Protein AF-A0AAU5BH61-F1 (afdb_monomer)

Solvent-accessible surface area (backbone atoms only — not comparable to full-atom values): 6362 Å² total; per-residue (Å²): 90,78,53,78,48,68,85,87,87,54,79,45,78,51,77,48,57,97,87,59,95,71,54,69,68,60,53,50,54,49,49,52,52,54,54,53,52,72,69,50,69,79,69,93,74,72,78,75,72,60,90,87,64,81,92,71,88,66,92,78,96,74,88,81,74,98,76,81,80,86,79,82,82,79,90,81,86,88,78,83,91,82,87,87,84,133

Mean predicted aligned error: 19.3 Å

Sequence (86 aa):
MRVHLTDGTRQVDIRTDSGERVTLDRLEASALRLFAALDHEPAADEQRTPIGFTPQLTLDGVSLDSAIERSDQDDEQYVDPEDDRA

Structure (mmCIF, N/CA/C/O backbone):
data_AF-A0AAU5BH61-F1
#
_entry.id   AF-A0AAU5BH61-F1
#
loop_
_atom_site.group_PDB
_atom_site.id
_atom_site.type_symbol
_atom_site.label_atom_id
_atom_site.label_alt_id
_atom_site.label_comp_id
_atom_site.label_asym_id
_atom_site.label_entity_id
_atom_site.label_seq_id
_atom_site.pdbx_PDB_ins_code
_atom_site.Cartn_x
_atom_site.Cartn_y
_atom_site.Cartn_z
_atom_site.occupancy
_atom_site.B_iso_or_equiv
_atom_site.auth_seq_id
_atom_site.auth_comp_id
_atom_site.auth_asym_id
_atom_site.auth_atom_id
_atom_site.pdbx_PDB_model_num
ATOM 1 N N . MET A 1 1 ? 3.486 5.155 -13.297 1.00 89.38 1 MET A N 1
ATOM 2 C CA . MET A 1 1 ? 2.493 4.079 -13.013 1.00 89.38 1 MET A CA 1
ATOM 3 C C . MET A 1 1 ? 1.922 4.299 -11.609 1.00 89.38 1 MET A C 1
ATOM 5 O O . MET A 1 1 ? 2.562 4.989 -10.823 1.00 89.38 1 MET A O 1
ATOM 9 N N . ARG A 1 2 ? 0.715 3.813 -11.283 1.00 91.75 2 ARG A N 1
ATOM 10 C CA . ARG A 1 2 ? 0.086 4.054 -9.968 1.00 91.75 2 ARG A CA 1
ATOM 11 C C . ARG A 1 2 ? -0.567 2.787 -9.430 1.00 91.75 2 ARG A C 1
ATOM 13 O O . ARG A 1 2 ? -1.248 2.104 -10.186 1.00 91.75 2 ARG A O 1
ATOM 20 N N . VAL A 1 3 ? -0.386 2.531 -8.138 1.00 93.75 3 VAL A N 1
ATOM 21 C CA . VAL A 1 3 ? -1.070 1.473 -7.380 1.00 93.75 3 VAL A CA 1
ATOM 22 C C . VAL A 1 3 ? -1.771 2.120 -6.187 1.00 93.75 3 VAL A C 1
ATOM 24 O O . VAL A 1 3 ? -1.186 2.966 -5.509 1.00 93.75 3 VAL A O 1
ATOM 27 N N . HIS A 1 4 ? -3.029 1.743 -5.959 1.00 95.75 4 HIS A N 1
ATOM 28 C CA . HIS A 1 4 ? -3.871 2.237 -4.869 1.00 95.75 4 HIS A CA 1
ATOM 29 C C . HIS A 1 4 ? -4.510 1.045 -4.154 1.00 95.75 4 HIS A C 1
ATOM 31 O O . HIS A 1 4 ? -5.183 0.239 -4.792 1.00 95.75 4 HIS A O 1
ATOM 37 N N . LEU A 1 5 ? -4.263 0.923 -2.848 1.00 95.00 5 LEU A N 1
ATOM 38 C CA . LEU A 1 5 ? -4.844 -0.100 -1.975 1.00 95.00 5 LEU A CA 1
ATOM 39 C C . LEU A 1 5 ? -5.616 0.569 -0.838 1.00 95.00 5 LEU A C 1
ATOM 41 O O . LEU A 1 5 ? -5.122 1.518 -0.223 1.00 95.00 5 LEU A O 1
ATOM 45 N N . THR A 1 6 ? -6.800 0.043 -0.528 1.00 95.56 6 THR A N 1
ATOM 46 C CA . THR A 1 6 ? -7.604 0.464 0.623 1.00 95.56 6 THR A CA 1
ATOM 47 C C . THR A 1 6 ? -8.524 -0.659 1.109 1.00 95.56 6 THR A C 1
ATOM 49 O O . THR A 1 6 ? -9.053 -1.406 0.290 1.00 95.56 6 THR A O 1
ATOM 52 N N . ASP A 1 7 ? -8.731 -0.768 2.426 1.00 91.94 7 ASP A N 1
ATOM 53 C CA . ASP A 1 7 ? -9.793 -1.591 3.041 1.00 91.94 7 ASP A CA 1
ATOM 54 C C . ASP A 1 7 ? -10.992 -0.742 3.514 1.00 91.94 7 ASP A C 1
ATOM 56 O O . ASP A 1 7 ? -11.932 -1.262 4.106 1.00 91.94 7 ASP A O 1
ATOM 60 N N . GLY A 1 8 ? -10.960 0.573 3.271 1.00 92.12 8 GLY A N 1
ATOM 61 C CA . GLY A 1 8 ? -11.935 1.540 3.779 1.00 92.12 8 GLY A CA 1
ATOM 62 C C . GLY A 1 8 ? -11.506 2.259 5.062 1.00 92.12 8 GLY A C 1
ATOM 63 O O . GLY A 1 8 ? -12.033 3.335 5.337 1.00 92.12 8 GLY A O 1
ATOM 64 N N . THR A 1 9 ? -10.526 1.740 5.809 1.00 90.81 9 THR A N 1
ATOM 65 C CA . THR A 1 9 ? -9.980 2.406 7.009 1.00 90.81 9 THR A CA 1
ATOM 66 C C . THR A 1 9 ? -8.543 2.879 6.822 1.00 90.81 9 THR A C 1
ATOM 68 O O . THR A 1 9 ? -8.135 3.882 7.409 1.00 90.81 9 THR A O 1
ATOM 71 N N . ARG A 1 10 ? -7.780 2.201 5.962 1.00 91.19 10 ARG A N 1
ATOM 72 C CA . ARG A 1 10 ? -6.387 2.522 5.648 1.00 91.19 10 ARG A CA 1
ATOM 73 C C . ARG A 1 10 ? -6.204 2.652 4.143 1.00 91.19 10 ARG A C 1
ATOM 75 O O . ARG A 1 10 ? -6.966 2.095 3.347 1.00 91.19 10 ARG A O 1
ATOM 82 N N . GLN A 1 11 ? -5.192 3.416 3.742 1.00 95.25 11 GLN A N 1
ATOM 83 C CA . GLN A 1 11 ? -4.902 3.663 2.335 1.00 95.25 11 GLN A CA 1
ATOM 84 C C . GLN A 1 11 ? -3.398 3.735 2.072 1.00 95.25 11 GLN A C 1
ATOM 86 O O . GLN A 1 11 ? -2.672 4.428 2.780 1.00 95.25 11 GLN A O 1
ATOM 91 N N . VAL A 1 12 ? -2.962 3.088 0.990 1.00 95.00 12 VAL A N 1
ATOM 92 C CA . VAL A 1 12 ? -1.622 3.235 0.410 1.00 95.00 12 VAL A CA 1
ATOM 93 C C . VAL A 1 12 ? -1.768 3.667 -1.049 1.00 95.00 12 VAL A C 1
ATOM 95 O O . VAL A 1 12 ? -2.453 3.008 -1.830 1.00 95.00 12 VAL A O 1
ATOM 98 N N . ASP A 1 13 ? -1.130 4.779 -1.420 1.00 96.19 13 ASP A N 1
ATOM 99 C CA . ASP A 1 13 ? -1.053 5.273 -2.800 1.00 96.19 13 ASP A CA 1
ATOM 100 C C . ASP A 1 13 ? 0.421 5.377 -3.193 1.00 96.19 13 ASP A C 1
ATOM 102 O O . ASP A 1 13 ? 1.163 6.156 -2.596 1.00 96.19 13 ASP A O 1
ATOM 106 N N . ILE A 1 14 ? 0.853 4.590 -4.181 1.00 95.00 14 ILE A N 1
ATOM 107 C CA . ILE A 1 14 ? 2.218 4.667 -4.709 1.00 95.00 14 ILE A CA 1
ATOM 108 C C . ILE A 1 14 ? 2.165 5.173 -6.139 1.00 95.00 14 ILE A C 1
ATOM 110 O O . ILE A 1 14 ? 1.435 4.645 -6.984 1.00 95.00 14 ILE A O 1
ATOM 114 N N . ARG A 1 15 ? 2.972 6.196 -6.413 1.00 94.75 15 ARG A N 1
ATOM 115 C CA . ARG A 1 15 ? 3.133 6.794 -7.735 1.00 94.75 15 ARG A CA 1
ATOM 116 C C . ARG A 1 15 ? 4.583 6.671 -8.151 1.00 94.75 15 ARG A C 1
ATOM 118 O O . ARG A 1 15 ? 5.477 6.985 -7.378 1.00 94.75 15 ARG A O 1
ATOM 125 N N . THR A 1 16 ? 4.781 6.209 -9.375 1.00 91.62 16 THR A N 1
ATOM 126 C CA . THR A 1 16 ? 6.089 6.153 -10.028 1.00 91.62 16 THR A CA 1
ATOM 127 C C . THR A 1 16 ? 6.108 7.146 -11.172 1.00 91.62 16 THR A C 1
ATOM 129 O O . THR A 1 16 ? 5.161 7.206 -11.972 1.00 91.62 16 THR A O 1
ATOM 132 N N . ASP A 1 17 ? 7.189 7.913 -11.229 1.00 92.00 17 ASP A N 1
ATOM 133 C CA . ASP A 1 17 ? 7.450 8.879 -12.285 1.00 92.00 17 ASP A CA 1
ATOM 134 C C . ASP A 1 17 ? 7.831 8.188 -13.596 1.00 92.00 17 ASP A C 1
ATOM 136 O O . ASP A 1 17 ? 8.329 7.062 -13.616 1.00 92.00 17 ASP A O 1
ATOM 140 N N . SER A 1 18 ? 7.619 8.875 -14.718 1.00 79.38 18 SER A N 1
ATOM 141 C CA . SER A 1 18 ? 7.839 8.311 -16.059 1.00 79.38 18 SER A CA 1
ATOM 142 C C . SER A 1 18 ? 9.310 7.987 -16.369 1.00 79.38 18 SER A C 1
ATOM 144 O O . SER A 1 18 ? 9.587 7.304 -17.353 1.00 79.38 18 SER A O 1
ATOM 146 N N . GLY A 1 19 ? 10.253 8.467 -15.551 1.00 82.75 19 GLY A N 1
ATOM 147 C CA . GLY A 1 19 ? 11.685 8.165 -15.661 1.00 82.75 19 GLY A CA 1
ATOM 148 C C . GLY A 1 19 ? 12.149 6.976 -14.816 1.00 82.75 19 GLY A C 1
ATOM 149 O O . GLY A 1 19 ? 13.288 6.531 -14.959 1.00 82.75 19 GLY A O 1
ATOM 150 N N . GLU A 1 20 ? 11.291 6.450 -13.943 1.00 81.38 20 GLU A N 1
ATOM 151 C CA . GLU A 1 20 ? 11.671 5.420 -12.987 1.00 81.38 20 GLU A CA 1
ATOM 152 C C . GLU A 1 20 ? 11.362 4.018 -13.529 1.00 81.38 20 GLU A C 1
ATOM 154 O O . GLU A 1 20 ? 10.224 3.681 -13.861 1.00 81.38 20 GLU A O 1
ATOM 159 N N . ARG A 1 21 ? 12.392 3.169 -13.632 1.00 86.50 21 ARG A N 1
ATOM 160 C CA . ARG A 1 21 ? 12.250 1.779 -14.095 1.00 86.50 21 ARG A CA 1
ATOM 161 C C . ARG A 1 21 ? 11.806 0.875 -12.947 1.00 86.50 21 ARG A C 1
ATOM 163 O O . ARG A 1 21 ? 12.581 0.062 -12.449 1.00 86.50 21 ARG A O 1
ATOM 170 N N . VAL A 1 22 ? 10.554 1.017 -12.532 1.00 89.50 22 VAL A N 1
ATOM 171 C CA . VAL A 1 22 ? 9.912 0.122 -11.562 1.00 89.50 22 VAL A CA 1
ATOM 172 C C . VAL A 1 22 ? 8.944 -0.800 -12.293 1.00 89.50 22 VAL A C 1
ATOM 174 O O . VAL A 1 22 ? 8.083 -0.354 -13.050 1.00 89.50 22 VAL A O 1
ATOM 177 N N . THR A 1 23 ? 9.099 -2.105 -12.076 1.00 92.50 23 THR A N 1
ATOM 178 C CA . THR A 1 23 ? 8.165 -3.113 -12.582 1.00 92.50 23 THR A CA 1
ATOM 179 C C . THR A 1 23 ? 6.864 -3.078 -11.784 1.00 92.50 23 THR A C 1
ATOM 181 O O . THR A 1 23 ? 6.857 -2.706 -10.610 1.00 92.50 23 THR A O 1
ATOM 184 N N . LEU A 1 24 ? 5.757 -3.482 -12.415 1.00 91.62 24 LEU A N 1
ATOM 185 C CA . LEU A 1 24 ? 4.453 -3.538 -11.748 1.00 91.62 24 LEU A CA 1
ATOM 186 C C . LEU A 1 24 ? 4.487 -4.477 -10.535 1.00 91.62 24 LEU A C 1
ATOM 188 O O . LEU A 1 24 ? 4.117 -4.059 -9.447 1.00 91.62 24 LEU A O 1
ATOM 192 N N . ASP A 1 25 ? 5.058 -5.669 -10.703 1.00 94.00 25 ASP A N 1
ATOM 193 C CA . ASP A 1 25 ? 5.228 -6.668 -9.639 1.00 94.00 25 ASP A CA 1
ATOM 194 C C . ASP A 1 25 ? 5.930 -6.096 -8.393 1.00 94.00 25 ASP A C 1
ATOM 196 O O . ASP A 1 25 ? 5.453 -6.227 -7.266 1.00 94.00 25 ASP A O 1
ATOM 200 N N . ARG A 1 26 ? 7.024 -5.347 -8.588 1.00 93.94 26 ARG A N 1
ATOM 201 C CA . ARG A 1 26 ? 7.752 -4.721 -7.478 1.00 93.94 26 ARG A CA 1
ATOM 202 C C . ARG A 1 26 ? 6.929 -3.627 -6.800 1.00 93.94 26 ARG A C 1
ATOM 204 O O . ARG A 1 26 ? 7.028 -3.447 -5.583 1.00 93.94 26 ARG A O 1
ATOM 211 N N . LEU A 1 27 ? 6.149 -2.882 -7.579 1.00 94.50 27 LEU A N 1
ATOM 212 C CA . LEU A 1 27 ? 5.265 -1.837 -7.073 1.00 94.50 27 LEU A CA 1
ATOM 213 C C . LEU A 1 27 ? 4.133 -2.439 -6.228 1.00 94.50 27 LEU A C 1
ATOM 215 O O . LEU A 1 27 ? 3.855 -1.939 -5.140 1.00 94.50 27 LEU A O 1
ATOM 219 N N . GLU A 1 28 ? 3.541 -3.541 -6.686 1.00 94.75 28 GLU A N 1
ATOM 220 C CA . GLU A 1 28 ? 2.504 -4.297 -5.977 1.00 94.75 28 GLU A CA 1
ATOM 221 C C . GLU A 1 28 ? 3.042 -4.932 -4.693 1.00 94.75 2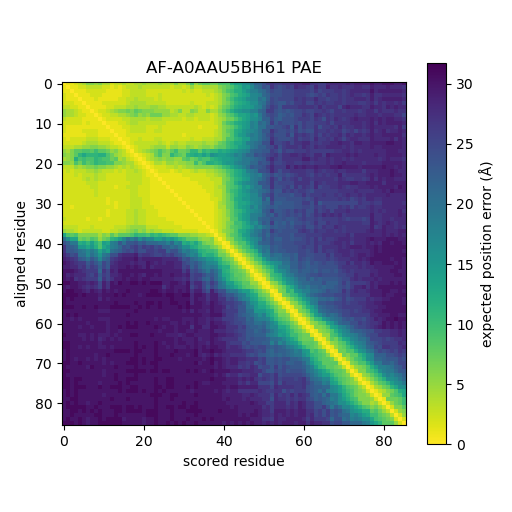8 GLU A C 1
ATOM 223 O O . GLU A 1 28 ? 2.459 -4.738 -3.625 1.00 94.75 28 GLU A O 1
ATOM 228 N N . ALA A 1 29 ? 4.197 -5.602 -4.753 1.00 95.69 29 ALA A N 1
ATOM 229 C CA . ALA A 1 29 ? 4.843 -6.179 -3.575 1.00 95.69 29 ALA A CA 1
ATOM 230 C C . ALA A 1 29 ? 5.149 -5.110 -2.511 1.00 95.69 29 ALA A C 1
ATOM 232 O O . ALA A 1 29 ? 4.957 -5.331 -1.312 1.00 95.69 29 ALA A O 1
ATOM 233 N N . SER A 1 30 ? 5.578 -3.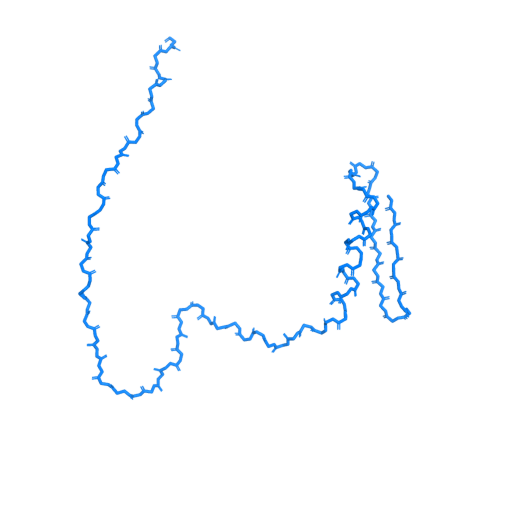921 -2.946 1.00 94.62 30 SER A N 1
ATOM 234 C CA . SER A 1 30 ? 5.822 -2.782 -2.054 1.00 94.62 30 SER A CA 1
ATOM 235 C C . SER A 1 30 ? 4.526 -2.242 -1.450 1.00 94.62 30 SER A C 1
ATOM 237 O O . SER A 1 30 ? 4.482 -1.968 -0.251 1.00 94.62 30 SER A O 1
ATOM 239 N N . ALA A 1 31 ? 3.462 -2.125 -2.248 1.00 94.75 31 ALA A N 1
ATOM 240 C CA . ALA A 1 31 ? 2.159 -1.677 -1.770 1.00 94.75 31 ALA A CA 1
ATOM 241 C C . ALA A 1 31 ? 1.573 -2.640 -0.735 1.00 94.75 31 ALA A C 1
ATOM 243 O O . ALA A 1 31 ? 1.133 -2.186 0.316 1.00 94.75 31 ALA A O 1
ATOM 244 N N . LEU A 1 32 ? 1.647 -3.953 -0.974 1.00 94.62 32 LEU A N 1
ATOM 245 C CA . LEU A 1 32 ? 1.213 -4.976 -0.019 1.00 94.62 32 LEU A CA 1
ATOM 246 C C . LEU A 1 32 ? 2.018 -4.925 1.280 1.00 94.62 32 LEU A C 1
ATOM 248 O O . LEU A 1 32 ? 1.438 -4.979 2.362 1.00 94.62 32 LEU A O 1
ATOM 252 N N . ARG A 1 33 ? 3.344 -4.768 1.190 1.00 94.19 33 ARG A N 1
ATOM 253 C CA . ARG A 1 33 ? 4.208 -4.654 2.372 1.00 94.19 33 ARG A CA 1
ATOM 254 C C . ARG A 1 33 ? 3.865 -3.425 3.212 1.00 94.19 33 ARG A C 1
ATOM 256 O O . ARG A 1 33 ? 3.767 -3.536 4.429 1.00 94.19 33 ARG A O 1
ATOM 263 N N . LEU A 1 34 ? 3.688 -2.268 2.573 1.00 93.19 34 LEU A N 1
ATOM 264 C CA . LEU A 1 34 ? 3.290 -1.037 3.259 1.00 93.19 34 LEU A CA 1
ATOM 265 C C . LEU A 1 34 ? 1.893 -1.177 3.863 1.00 93.19 34 LEU A C 1
ATOM 267 O O . LEU A 1 34 ? 1.687 -0.786 5.004 1.00 93.19 34 LEU A O 1
ATOM 271 N N . PHE A 1 35 ? 0.958 -1.780 3.131 1.00 93.62 35 PHE A N 1
ATOM 272 C CA . PHE A 1 35 ? -0.409 -1.977 3.597 1.00 93.62 35 PHE A CA 1
ATOM 273 C C . PHE A 1 35 ? -0.475 -2.899 4.824 1.00 93.62 35 PHE A C 1
ATOM 275 O O . PHE A 1 35 ? -1.160 -2.577 5.789 1.00 93.62 35 PHE A O 1
ATOM 282 N N . ALA A 1 36 ? 0.296 -3.991 4.832 1.00 91.31 36 ALA A N 1
ATOM 283 C CA . ALA A 1 36 ? 0.424 -4.882 5.985 1.00 91.31 36 ALA A CA 1
ATOM 284 C C . ALA A 1 36 ? 1.120 -4.208 7.180 1.00 91.31 36 ALA A C 1
ATOM 286 O O . ALA A 1 36 ? 0.738 -4.431 8.323 1.00 91.31 36 ALA A O 1
ATOM 287 N N . ALA A 1 37 ? 2.114 -3.349 6.936 1.00 89.19 37 ALA A N 1
ATOM 288 C CA . ALA A 1 37 ? 2.792 -2.616 8.003 1.00 89.19 37 ALA A CA 1
ATOM 289 C C . ALA A 1 37 ? 1.870 -1.618 8.723 1.00 89.19 37 ALA A C 1
ATOM 291 O O . ALA A 1 37 ? 2.087 -1.348 9.897 1.00 89.19 37 ALA A O 1
ATOM 292 N N . LEU A 1 38 ? 0.832 -1.105 8.053 1.00 87.12 38 LEU A N 1
ATOM 293 C CA . LEU A 1 38 ? -0.185 -0.266 8.696 1.00 87.12 38 LEU A CA 1
ATOM 294 C C . LEU A 1 38 ? -1.093 -1.052 9.660 1.00 87.12 38 LEU A C 1
ATOM 296 O O . LEU A 1 38 ? -1.825 -0.431 10.428 1.00 87.12 38 LEU A O 1
ATOM 300 N N . ASP A 1 39 ? -1.094 -2.389 9.596 1.00 79.44 39 ASP A N 1
ATOM 301 C CA . ASP A 1 39 ? -1.839 -3.251 10.521 1.00 79.44 39 ASP A CA 1
ATOM 302 C C . ASP A 1 39 ? -1.115 -3.496 11.836 1.00 79.44 39 ASP A C 1
ATOM 304 O O . ASP A 1 39 ? -1.750 -3.592 12.883 1.00 79.44 39 ASP A O 1
ATOM 308 N N . HIS A 1 40 ? 0.214 -3.528 11.797 1.00 71.12 40 HIS A N 1
ATOM 309 C CA . HIS A 1 40 ? 0.995 -3.513 13.017 1.00 71.12 40 HIS A CA 1
ATOM 310 C C . HIS A 1 40 ? 0.952 -2.111 13.626 1.00 71.12 40 HIS A C 1
ATOM 312 O O . HIS A 1 40 ? 1.596 -1.179 13.144 1.00 71.12 40 HIS A O 1
ATOM 318 N N . GLU A 1 41 ? 0.238 -1.975 14.743 1.00 60.12 41 GLU A N 1
ATOM 319 C CA . GLU A 1 41 ? 0.630 -0.996 15.753 1.00 60.12 41 GLU A CA 1
ATOM 320 C C . GLU A 1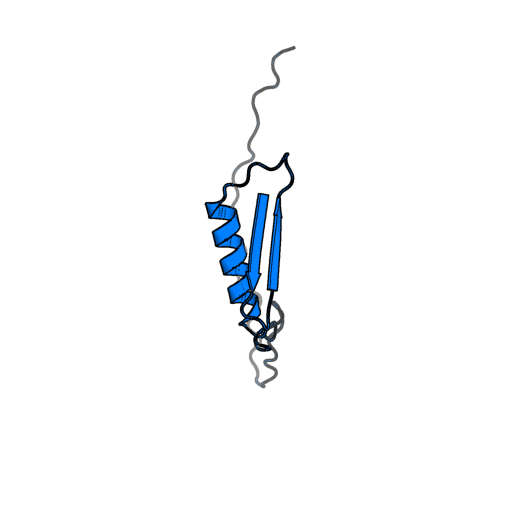 41 ? 2.130 -1.222 16.015 1.00 60.12 41 GLU A C 1
ATOM 322 O O . GLU A 1 41 ? 2.533 -2.384 16.160 1.00 60.12 41 GLU A O 1
ATOM 327 N N . PRO A 1 42 ? 2.992 -0.186 15.998 1.00 59.19 42 PRO A N 1
ATOM 328 C CA . PRO A 1 42 ? 4.374 -0.383 16.393 1.00 59.19 42 PRO A CA 1
ATOM 329 C C . PRO A 1 42 ? 4.309 -0.914 17.816 1.00 59.19 42 PRO A C 1
ATOM 331 O O . PRO A 1 42 ? 3.915 -0.174 18.717 1.00 59.19 42 PRO A O 1
ATOM 334 N N . ALA A 1 43 ? 4.614 -2.20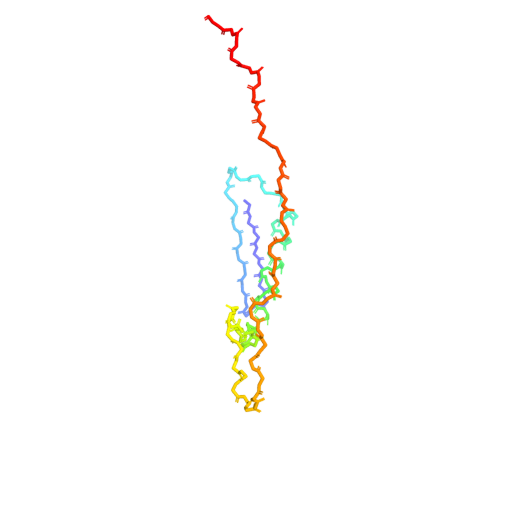0 18.006 1.00 54.50 43 ALA A N 1
ATOM 335 C CA . ALA A 1 43 ? 4.721 -2.768 19.332 1.00 54.50 43 ALA A CA 1
ATOM 336 C C . ALA A 1 43 ? 5.636 -1.820 20.106 1.00 54.50 43 ALA A C 1
ATOM 338 O O . ALA A 1 43 ? 6.798 -1.627 19.738 1.00 54.50 43 ALA A O 1
ATOM 339 N N . ALA A 1 44 ? 5.094 -1.158 21.124 1.00 56.19 44 ALA A N 1
ATOM 340 C CA . ALA A 1 44 ? 5.838 -0.274 22.008 1.00 56.19 44 ALA A CA 1
ATOM 341 C C . ALA A 1 44 ? 6.739 -1.102 22.945 1.00 56.19 44 ALA A C 1
ATOM 343 O O . ALA A 1 44 ? 6.864 -0.805 24.125 1.00 56.19 44 ALA A O 1
ATOM 344 N N . ASP A 1 45 ? 7.369 -2.143 22.405 1.00 54.91 45 ASP A N 1
ATOM 345 C CA . ASP A 1 45 ? 8.077 -3.202 23.108 1.00 54.91 45 ASP A CA 1
ATOM 346 C C . ASP A 1 45 ? 9.330 -3.599 22.324 1.00 54.91 45 ASP A C 1
ATOM 348 O O . ASP A 1 45 ? 9.643 -4.761 22.107 1.00 54.91 45 ASP A O 1
ATOM 352 N N . GLU A 1 46 ? 10.105 -2.594 21.939 1.00 55.69 46 GLU A N 1
ATOM 353 C CA . GLU A 1 46 ? 11.554 -2.723 21.987 1.00 55.69 46 GLU A CA 1
ATOM 354 C C . GLU A 1 46 ? 12.058 -1.522 22.775 1.00 55.69 46 GLU A C 1
ATOM 356 O O . GLU A 1 46 ? 12.494 -0.502 22.232 1.00 55.69 46 GLU A O 1
ATOM 361 N N . GLN A 1 47 ? 11.951 -1.632 24.104 1.00 57.78 4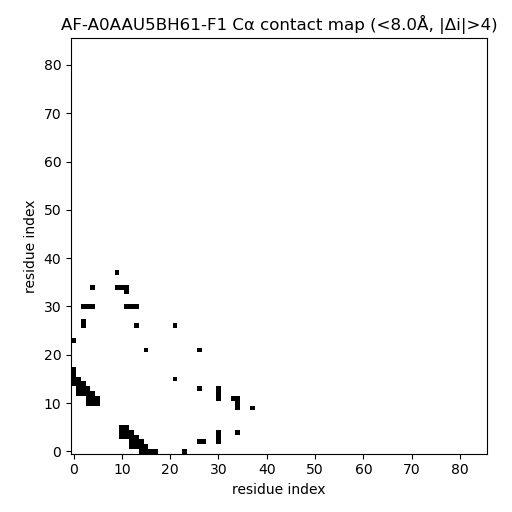7 GLN A N 1
ATOM 362 C CA . GLN A 1 47 ? 12.844 -0.927 25.010 1.00 57.78 47 GLN A CA 1
ATOM 363 C C . GLN A 1 47 ? 14.256 -1.148 24.473 1.00 57.78 47 GLN A C 1
ATOM 365 O O . GLN A 1 47 ? 14.841 -2.217 24.643 1.00 57.78 47 GLN A O 1
ATOM 370 N N . ARG A 1 48 ? 14.771 -0.150 23.749 1.00 59.28 48 ARG A N 1
ATOM 371 C CA . ARG A 1 48 ? 16.152 -0.104 23.290 1.00 59.28 48 ARG A CA 1
ATOM 372 C C . ARG A 1 48 ? 17.005 -0.277 24.530 1.00 59.28 48 ARG A C 1
ATOM 374 O O . ARG A 1 48 ? 17.193 0.669 25.291 1.00 59.28 48 ARG A O 1
ATOM 381 N N . THR A 1 49 ? 17.476 -1.497 24.749 1.00 62.81 49 THR A N 1
ATOM 382 C CA . THR A 1 49 ? 18.498 -1.753 25.748 1.00 62.81 49 THR A CA 1
ATOM 383 C C . THR A 1 49 ? 19.697 -0.952 25.252 1.00 62.81 49 THR A C 1
ATOM 385 O O . THR A 1 49 ? 20.142 -1.201 24.127 1.00 62.81 49 THR A O 1
ATOM 388 N N . PRO A 1 50 ? 20.163 0.079 25.978 1.00 62.50 50 PRO A N 1
ATOM 389 C CA . PRO A 1 50 ? 21.304 0.847 25.521 1.00 62.50 50 PRO A CA 1
ATOM 390 C C . PRO A 1 50 ? 22.474 -0.122 25.387 1.00 62.50 50 PRO A C 1
ATOM 392 O O . PRO A 1 50 ? 22.863 -0.779 26.355 1.00 62.50 50 PRO A O 1
ATOM 395 N N . ILE A 1 51 ? 23.015 -0.240 24.174 1.00 61.53 51 ILE A N 1
ATOM 396 C CA . ILE A 1 51 ? 24.267 -0.956 23.963 1.00 61.53 51 ILE A CA 1
ATOM 397 C C . ILE A 1 51 ? 25.316 -0.223 24.800 1.00 61.53 51 ILE A C 1
ATOM 399 O O . ILE A 1 51 ? 25.687 0.905 24.485 1.00 61.53 51 ILE A O 1
ATOM 403 N N . GLY A 1 52 ? 25.726 -0.847 25.907 1.00 52.06 52 GLY A N 1
ATOM 404 C CA . GLY A 1 52 ? 26.826 -0.378 26.746 1.00 52.06 52 GLY A CA 1
ATOM 405 C C . GLY A 1 52 ? 26.550 -0.172 28.237 1.00 52.06 52 GLY A C 1
ATOM 406 O O . GLY A 1 52 ? 27.511 0.102 28.943 1.00 52.06 52 GLY A O 1
ATOM 407 N N . PHE A 1 53 ? 25.325 -0.321 28.759 1.00 57.84 53 PHE A N 1
ATOM 408 C CA . PHE A 1 53 ? 25.099 -0.215 30.213 1.00 57.84 53 PHE A CA 1
ATOM 409 C C . PHE A 1 53 ? 24.025 -1.189 30.700 1.00 57.84 53 PHE A C 1
ATOM 411 O O . PHE A 1 53 ? 22.828 -0.959 30.546 1.00 57.84 53 PHE A O 1
ATOM 418 N N . THR A 1 54 ? 24.453 -2.282 31.328 1.00 53.06 54 THR A N 1
ATOM 419 C CA . THR A 1 54 ? 23.571 -3.143 32.122 1.00 53.06 54 THR A CA 1
ATOM 420 C C . THR A 1 54 ? 23.198 -2.421 33.420 1.00 53.06 54 THR A C 1
ATOM 422 O O . THR A 1 54 ? 24.106 -2.054 34.172 1.00 53.06 54 THR A O 1
ATOM 425 N N . PRO A 1 55 ? 21.911 -2.267 33.780 1.00 53.41 55 PRO A N 1
ATOM 426 C CA . PRO A 1 55 ? 21.531 -1.897 35.135 1.00 53.41 55 PRO A CA 1
ATOM 427 C C . PRO A 1 55 ? 21.599 -3.152 36.015 1.00 53.41 55 PRO A C 1
ATOM 429 O O . PRO A 1 55 ? 20.589 -3.667 36.477 1.00 53.41 55 PRO A O 1
ATOM 432 N N . GLN A 1 56 ? 22.802 -3.682 36.221 1.00 48.25 56 GLN A N 1
ATOM 433 C CA . GLN A 1 56 ? 23.056 -4.695 37.242 1.00 48.25 56 GLN A CA 1
ATOM 434 C C . GLN A 1 56 ? 23.753 -4.018 38.414 1.00 48.25 56 GLN A C 1
ATOM 436 O O . GLN A 1 56 ? 24.903 -4.292 38.735 1.00 48.25 56 GLN A O 1
ATOM 441 N N . LEU A 1 57 ? 23.031 -3.110 39.072 1.00 51.19 57 LE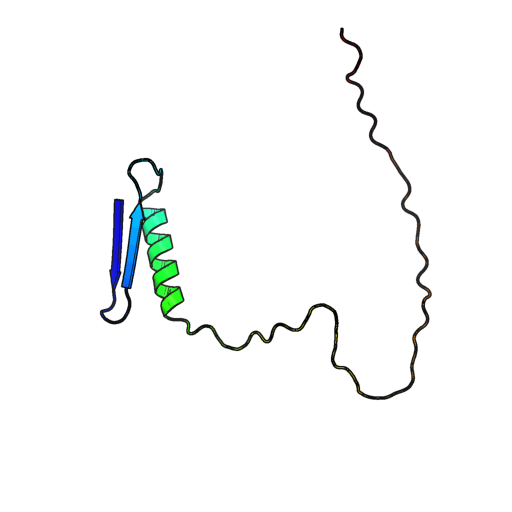U A N 1
ATOM 442 C CA . LEU A 1 57 ? 23.327 -2.817 40.465 1.00 51.19 57 LEU A CA 1
ATOM 443 C C . LEU A 1 57 ? 22.599 -3.871 41.304 1.00 51.19 57 LEU A C 1
ATOM 445 O O . LEU A 1 57 ? 21.508 -3.662 41.825 1.00 51.19 57 LEU A O 1
ATOM 449 N N . THR A 1 58 ? 23.182 -5.058 41.384 1.00 45.41 58 THR A N 1
ATOM 450 C CA . THR A 1 58 ? 22.917 -5.973 42.490 1.00 45.41 58 THR A CA 1
ATOM 451 C C . THR A 1 58 ? 24.272 -6.416 43.000 1.00 45.41 58 THR A C 1
ATOM 453 O O . THR A 1 58 ? 25.025 -7.085 42.301 1.00 45.41 58 THR A O 1
ATOM 456 N N . LEU A 1 59 ? 24.574 -5.888 44.186 1.00 49.69 59 LEU A N 1
ATOM 457 C CA . LEU A 1 59 ? 25.611 -6.284 45.130 1.00 49.69 59 LEU A CA 1
ATOM 458 C C . LEU A 1 59 ? 26.118 -7.713 44.881 1.00 49.69 59 LEU A C 1
ATOM 460 O O . LEU A 1 59 ? 25.331 -8.652 44.946 1.00 49.69 59 LEU A O 1
ATOM 464 N N . ASP A 1 60 ? 27.416 -7.903 44.657 1.00 44.91 60 ASP A N 1
ATOM 465 C CA . ASP A 1 60 ? 28.385 -8.111 45.743 1.00 44.91 60 ASP A CA 1
ATOM 466 C C . ASP A 1 60 ? 29.758 -8.502 45.148 1.00 44.91 60 ASP A C 1
ATOM 468 O O . ASP A 1 60 ? 29.923 -9.547 44.524 1.00 44.91 60 ASP A O 1
ATOM 472 N N . GLY A 1 61 ? 30.762 -7.642 45.333 1.00 51.09 61 GLY A N 1
ATOM 473 C CA . GLY A 1 61 ? 32.075 -8.121 45.768 1.00 51.09 61 GLY A CA 1
ATOM 474 C C . GLY A 1 61 ? 33.022 -8.873 44.824 1.00 51.09 61 GLY A C 1
ATOM 475 O O . GLY A 1 61 ? 33.871 -9.581 45.357 1.00 51.09 61 GLY A O 1
ATOM 476 N N . VAL A 1 62 ? 32.997 -8.724 43.493 1.00 46.31 62 VAL A N 1
ATOM 477 C CA . VAL A 1 62 ? 34.094 -9.275 42.660 1.00 46.31 62 VAL A CA 1
ATOM 478 C C . VAL A 1 62 ? 34.501 -8.327 41.526 1.00 46.31 62 VAL A C 1
ATOM 480 O O . VAL A 1 62 ? 33.910 -8.325 40.450 1.00 46.31 62 VAL A O 1
ATOM 483 N N . SER A 1 63 ? 35.557 -7.539 41.752 1.00 47.28 63 SER A N 1
ATOM 484 C CA . SER A 1 63 ? 36.317 -6.904 40.669 1.00 47.28 63 SER A CA 1
ATOM 485 C C . SER A 1 63 ? 37.171 -7.975 39.994 1.00 47.28 63 SER A C 1
ATOM 487 O O . SER A 1 63 ? 38.146 -8.438 40.584 1.00 47.28 63 SER A O 1
ATOM 489 N N . LEU A 1 64 ? 36.797 -8.394 38.784 1.00 50.00 64 LEU A N 1
ATOM 490 C CA . LEU A 1 64 ? 37.656 -9.230 37.948 1.00 50.00 64 LEU A CA 1
ATOM 491 C C . LEU A 1 64 ? 38.601 -8.337 37.139 1.00 50.00 64 LEU A C 1
ATOM 493 O O . LEU A 1 64 ? 38.186 -7.407 36.451 1.00 50.00 64 LEU A O 1
ATOM 497 N N . ASP A 1 65 ? 39.876 -8.634 37.347 1.00 49.06 65 ASP A N 1
ATOM 498 C CA . ASP A 1 65 ? 41.089 -7.900 37.015 1.00 49.06 65 ASP A CA 1
ATOM 499 C C . ASP A 1 65 ? 41.323 -7.741 35.501 1.00 49.06 65 ASP A C 1
ATOM 501 O O . ASP A 1 65 ? 41.002 -8.620 34.697 1.00 49.06 65 ASP A O 1
ATOM 505 N N . SER A 1 66 ? 41.901 -6.600 35.122 1.00 52.88 66 SER A N 1
ATOM 506 C CA . SER A 1 66 ? 42.201 -6.161 33.753 1.00 52.88 66 SER A CA 1
ATOM 507 C C . SER A 1 66 ? 43.384 -6.922 33.136 1.00 52.88 66 SER A C 1
ATOM 509 O O . SER A 1 66 ? 44.397 -6.319 32.783 1.00 52.88 66 SER A O 1
ATOM 511 N N . ALA A 1 67 ? 43.275 -8.241 33.004 1.00 53.88 67 ALA A N 1
ATOM 512 C CA . ALA A 1 67 ? 44.362 -9.088 32.526 1.00 53.88 67 ALA A CA 1
ATOM 513 C C . ALA A 1 67 ? 43.903 -10.048 31.421 1.00 53.88 67 ALA A C 1
ATOM 515 O O . ALA A 1 67 ? 43.867 -11.257 31.614 1.00 53.88 67 ALA A O 1
ATOM 516 N N . ILE A 1 68 ? 43.588 -9.511 30.238 1.00 49.50 68 ILE A N 1
ATOM 517 C CA . ILE A 1 68 ? 43.739 -10.253 28.975 1.00 49.50 68 ILE A CA 1
ATOM 518 C C . ILE A 1 68 ? 44.576 -9.388 28.025 1.00 49.50 68 ILE A C 1
ATOM 520 O O . ILE A 1 68 ? 44.093 -8.548 27.269 1.00 49.50 68 ILE A O 1
ATOM 524 N N . GLU A 1 69 ? 45.881 -9.513 28.257 1.00 49.84 69 GLU A N 1
ATOM 525 C CA . GLU A 1 69 ? 46.954 -9.729 27.285 1.00 49.84 69 GLU A CA 1
ATOM 526 C C . GLU A 1 69 ? 46.576 -9.506 25.806 1.00 49.84 69 GLU A C 1
ATOM 528 O O . GLU A 1 69 ? 45.820 -10.267 25.203 1.00 49.84 69 GLU A O 1
ATOM 533 N N . ARG A 1 70 ? 47.139 -8.447 25.208 1.00 56.59 70 ARG A N 1
ATOM 534 C CA . ARG A 1 70 ? 47.147 -8.239 23.756 1.00 56.59 70 ARG A CA 1
ATOM 535 C C . ARG A 1 70 ? 48.063 -9.284 23.120 1.00 56.59 70 ARG A C 1
ATOM 537 O O . ARG A 1 70 ? 49.280 -9.149 23.214 1.00 56.59 70 ARG A O 1
ATOM 544 N N . SER A 1 71 ? 47.494 -10.277 22.448 1.00 46.03 71 SER A N 1
ATOM 545 C CA . SER A 1 71 ? 48.242 -11.099 21.495 1.00 46.03 71 SER A CA 1
ATOM 546 C C . SER A 1 71 ? 48.222 -10.424 20.124 1.00 46.03 71 SER A C 1
ATOM 548 O O . SER A 1 71 ? 47.205 -10.409 19.437 1.00 46.03 71 SER A O 1
ATOM 550 N N . ASP A 1 72 ? 49.339 -9.761 19.835 1.00 55.88 72 ASP A N 1
ATOM 551 C CA . ASP A 1 72 ? 50.065 -9.726 18.562 1.00 55.88 72 ASP A CA 1
ATOM 552 C C . ASP A 1 72 ? 49.350 -10.331 17.335 1.00 55.88 72 ASP A C 1
ATOM 554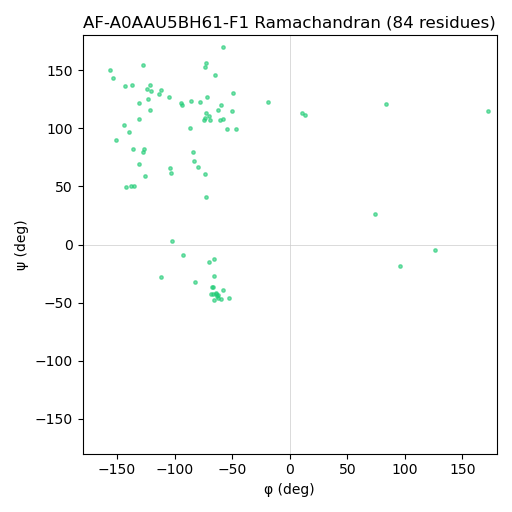 O O . ASP A 1 72 ? 49.154 -11.544 17.236 1.00 55.88 72 ASP A O 1
ATOM 558 N N . GLN A 1 73 ? 49.006 -9.473 16.376 1.00 46.72 73 GLN A N 1
ATOM 559 C CA . GLN A 1 73 ? 48.921 -9.861 14.971 1.00 46.72 73 GLN A CA 1
ATOM 560 C C . GLN A 1 73 ? 49.584 -8.749 14.153 1.00 46.72 73 GLN A C 1
ATOM 562 O O . GLN A 1 73 ? 48.937 -7.810 13.685 1.00 46.72 73 GLN A O 1
ATOM 567 N N . ASP A 1 74 ? 50.910 -8.843 14.097 1.00 54.41 74 ASP A N 1
ATOM 568 C CA . ASP A 1 74 ? 51.747 -8.311 13.027 1.00 54.41 74 ASP A CA 1
ATOM 569 C C . ASP A 1 74 ? 51.341 -8.904 11.654 1.00 54.41 74 ASP A C 1
ATOM 571 O O . ASP A 1 74 ? 50.579 -9.875 11.587 1.00 54.41 74 ASP A O 1
ATOM 575 N N . ASP A 1 75 ? 51.910 -8.313 10.593 1.00 49.88 75 ASP A N 1
ATOM 576 C CA . ASP A 1 75 ? 51.943 -8.757 9.184 1.00 49.88 75 ASP A CA 1
ATOM 577 C C . ASP A 1 75 ? 50.712 -8.415 8.289 1.00 49.88 75 ASP A C 1
ATOM 579 O O . ASP A 1 75 ? 49.591 -8.836 8.550 1.00 49.88 75 ASP A O 1
ATOM 583 N N . GLU A 1 76 ? 50.772 -7.679 7.162 1.00 55.66 76 GLU A N 1
ATOM 584 C CA . GLU A 1 76 ? 51.850 -7.033 6.392 1.00 55.66 76 GLU A CA 1
ATOM 585 C C . GLU A 1 76 ? 51.270 -5.875 5.548 1.00 55.66 76 GLU A C 1
ATOM 587 O O . GLU A 1 76 ? 50.118 -5.881 5.107 1.00 55.66 76 GLU A O 1
ATOM 592 N N . GLN A 1 77 ? 52.104 -4.869 5.309 1.00 59.06 77 GLN A N 1
ATOM 593 C CA . GLN A 1 77 ? 51.837 -3.640 4.570 1.00 59.06 77 GLN A CA 1
ATOM 594 C C . GLN A 1 77 ? 51.747 -3.918 3.054 1.00 59.06 77 GLN A C 1
ATOM 596 O O . GLN A 1 77 ? 52.747 -4.256 2.425 1.00 59.06 77 GLN A O 1
ATOM 601 N N . TYR A 1 78 ? 50.568 -3.764 2.441 1.00 53.25 78 TYR A N 1
ATOM 602 C CA . TYR A 1 78 ? 50.414 -3.917 0.986 1.00 53.25 78 TYR A CA 1
ATOM 603 C C . TYR A 1 78 ? 51.092 -2.743 0.256 1.00 53.25 78 TYR A C 1
ATOM 605 O O . TYR A 1 78 ? 50.630 -1.604 0.344 1.00 53.25 78 TYR A O 1
ATOM 613 N N . VAL A 1 79 ? 52.198 -3.014 -0.443 1.00 60.69 79 VAL A N 1
ATOM 614 C CA . VAL A 1 79 ? 52.886 -2.062 -1.330 1.00 60.69 79 VAL A CA 1
ATOM 615 C C . VAL A 1 79 ? 52.358 -2.258 -2.749 1.00 60.69 79 VAL A C 1
ATOM 617 O O . VAL A 1 79 ? 52.465 -3.350 -3.301 1.00 60.69 79 VAL A O 1
ATOM 620 N N . ASP A 1 80 ? 51.783 -1.202 -3.322 1.00 58.41 80 ASP A N 1
ATOM 621 C CA . ASP A 1 80 ? 51.291 -1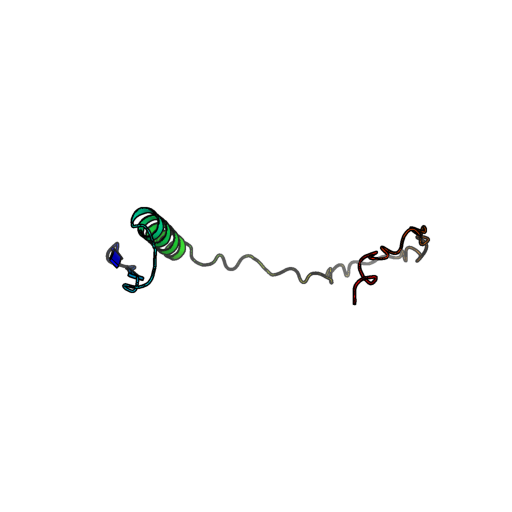.158 -4.702 1.00 58.41 80 ASP A CA 1
ATOM 622 C C . ASP A 1 80 ? 52.462 -0.980 -5.692 1.00 58.41 80 ASP A C 1
ATOM 624 O O . ASP A 1 80 ? 53.226 -0.022 -5.544 1.00 58.41 80 ASP A O 1
ATOM 628 N N . PRO A 1 81 ? 52.659 -1.883 -6.670 1.00 60.53 81 PRO A N 1
ATOM 629 C CA . PRO A 1 81 ? 53.725 -1.755 -7.654 1.00 60.53 81 PRO A CA 1
ATOM 630 C C . PRO A 1 81 ? 53.204 -1.264 -9.018 1.00 60.53 81 PRO A C 1
ATOM 632 O O . PRO A 1 81 ? 53.367 -1.972 -10.009 1.00 60.53 81 PRO A O 1
ATOM 635 N N . GLU A 1 82 ? 52.614 -0.067 -9.109 1.00 60.38 82 GLU A N 1
ATOM 636 C CA . GLU A 1 82 ? 52.305 0.567 -10.409 1.00 60.38 82 GLU A CA 1
ATOM 637 C C . GLU A 1 82 ? 52.675 2.064 -10.500 1.00 60.38 82 GLU A C 1
ATOM 639 O O . GLU A 1 82 ? 51.896 2.875 -10.993 1.00 60.38 82 GLU A O 1
ATOM 644 N N . ASP A 1 83 ? 53.907 2.436 -10.128 1.00 58.97 83 ASP A N 1
ATOM 645 C CA . ASP A 1 83 ? 54.465 3.770 -10.441 1.00 58.97 83 ASP A CA 1
ATOM 646 C C . ASP A 1 83 ? 55.823 3.679 -11.170 1.00 58.97 83 ASP A C 1
ATOM 648 O O . ASP A 1 83 ? 56.845 4.157 -10.693 1.00 58.97 83 ASP A O 1
ATOM 652 N N . ASP A 1 84 ? 55.852 3.022 -12.341 1.00 61.38 84 ASP A N 1
ATOM 653 C CA . ASP A 1 84 ? 56.999 3.075 -13.275 1.00 61.38 84 ASP A CA 1
ATOM 654 C C . ASP A 1 84 ? 56.553 3.218 -14.746 1.00 61.38 84 ASP A C 1
ATOM 656 O O . ASP A 1 84 ? 56.958 2.465 -15.632 1.00 61.38 84 ASP A O 1
ATOM 660 N N . ARG A 1 85 ? 55.674 4.190 -15.037 1.00 53.38 85 ARG A N 1
ATOM 661 C CA . ARG A 1 85 ? 55.449 4.684 -16.412 1.00 53.38 85 ARG A CA 1
ATOM 662 C C . ARG A 1 85 ? 55.015 6.155 -16.453 1.00 53.38 85 ARG A C 1
ATOM 664 O O . ARG A 1 85 ? 53.818 6.427 -16.521 1.00 53.38 85 ARG A O 1
ATOM 671 N N . ALA A 1 86 ? 55.984 7.070 -16.539 1.00 47.94 86 ALA A N 1
ATOM 672 C CA . ALA A 1 86 ? 55.922 8.291 -17.363 1.00 47.94 86 ALA A CA 1
ATOM 673 C C . ALA A 1 86 ? 57.292 8.978 -17.448 1.00 47.94 86 ALA A C 1
ATOM 675 O O . ALA A 1 86 ? 57.831 9.355 -16.387 1.00 47.94 86 ALA A O 1
#

Foldseek 3Di:
DWDWDDPPPDIDIDDDDPPDPDDPVNVVVVRVVVVVVVVDPPPPPPPPPPVPDDPPPDDDDDDDDPDDDDDDDDDDDDDDPPDDDD

Secondary structure (DSSP, 8-state):
-EEEEE-SS-EEEEE--TT----HHHHHHHHHHHHHHTTS---S------TT-------------S--------------------

pLDDT: mean 71.35, std 19.2, range [44.91, 96.19]

Radius of gyration: 28.2 Å; Cα contac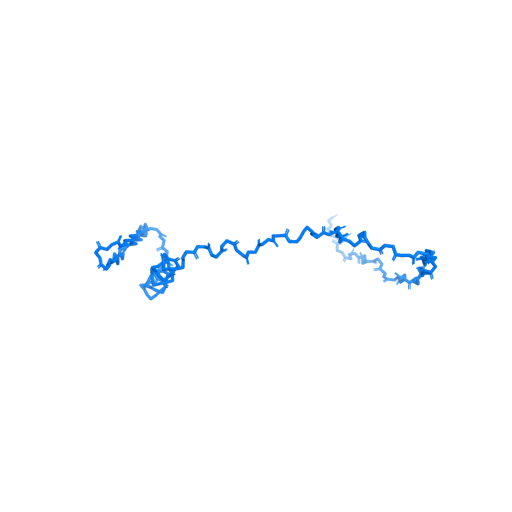ts (8 Å, |Δi|>4): 38; chains: 1; bounding box: 69×20×63 Å